Protein AF-A0A974P1D2-F1 (afdb_monomer)

Organism: NCBI:txid2803784

Secondary structure (DSSP, 8-state):
--HHHHHHHHHHHHHHHHHHHHHHHHHHHHHHHHTTSS-HHHHHHHHHHHHHHHHHHHHHHHHHHHHHHH----------------

Solvent-accessible surface area (backbone atoms only — not comparable to full-atom values): 4938 Å² total; per-residue (Å²): 126,67,70,68,57,57,57,51,52,48,56,42,52,50,31,47,52,50,25,54,52,30,44,54,49,27,56,51,39,48,54,34,30,76,72,68,77,37,56,69,72,57,35,52,53,32,44,52,49,23,52,50,30,49,50,49,32,52,52,44,52,48,58,53,51,56,45,66,74,64,53,74,72,90,70,77,80,79,76,83,89,79,87,82,82,135

Radius of gyration: 23.95 Å; Cα contacts (8 Å, |Δi|>4): 38; chains: 1; bounding box: 76×24×57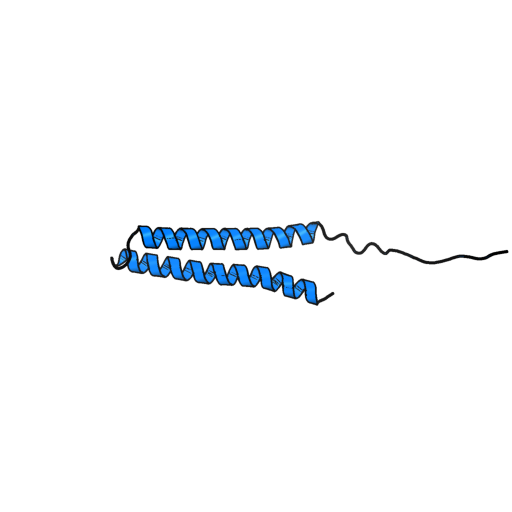 Å

pLDDT: mean 79.33, std 17.39, range [43.53, 96.56]

Foldseek 3Di:
DVVVVVVLVVQLVVLVVQLVVLVVVLVVLVVCVVVVNHDPVVSVVSVVSNVVSVVSNVVSVVVVVVCVVPPPDPDDPDDDDDDDDD

Structure (mmCIF, N/CA/C/O backbone):
data_AF-A0A974P1D2-F1
#
_entry.id   AF-A0A974P1D2-F1
#
loop_
_atom_site.group_PDB
_atom_site.id
_atom_site.type_symbol
_atom_site.label_atom_id
_atom_site.label_alt_id
_atom_site.label_comp_id
_atom_site.label_asym_id
_atom_site.label_entity_id
_atom_site.label_seq_id
_atom_site.pdbx_PDB_ins_code
_atom_site.Cartn_x
_atom_site.Cartn_y
_atom_site.Cartn_z
_atom_site.occupancy
_atom_site.B_iso_or_equiv
_atom_site.auth_seq_id
_atom_site.auth_comp_id
_atom_site.auth_asym_id
_atom_site.auth_atom_id
_atom_site.pdbx_PDB_model_num
ATOM 1 N N . MET A 1 1 ? 22.878 -15.490 -19.180 1.00 47.97 1 MET A N 1
ATOM 2 C CA . MET A 1 1 ? 22.151 -14.230 -18.889 1.00 47.97 1 MET A CA 1
ATOM 3 C C . MET A 1 1 ? 20.773 -14.468 -18.250 1.00 47.97 1 MET A C 1
ATOM 5 O O . MET A 1 1 ? 20.034 -13.509 -18.091 1.00 47.97 1 MET A O 1
ATOM 9 N N . GLU A 1 2 ? 20.443 -15.681 -17.793 1.00 47.47 2 GLU A N 1
ATOM 10 C CA . GLU A 1 2 ? 19.134 -15.978 -17.177 1.00 47.47 2 GLU A CA 1
ATOM 11 C C . GLU A 1 2 ? 18.914 -15.352 -15.790 1.00 47.47 2 GLU A C 1
ATOM 13 O O . GLU A 1 2 ? 17.801 -14.940 -15.489 1.00 47.47 2 GLU A O 1
ATOM 18 N N . LEU A 1 3 ? 19.962 -15.179 -14.973 1.00 53.59 3 LEU A N 1
ATOM 19 C CA . LEU A 1 3 ? 19.814 -14.711 -13.582 1.00 53.59 3 LEU A CA 1
ATOM 20 C C . LEU A 1 3 ? 19.146 -13.323 -13.459 1.00 53.59 3 LEU A C 1
ATOM 22 O O . LEU A 1 3 ? 18.330 -13.090 -12.574 1.00 53.59 3 LEU A O 1
ATOM 26 N N . LYS A 1 4 ? 19.448 -12.413 -14.395 1.00 52.50 4 LYS A N 1
ATOM 27 C CA . LYS A 1 4 ? 18.982 -11.014 -14.364 1.00 52.50 4 LYS A CA 1
ATOM 28 C C . LYS A 1 4 ? 17.499 -10.843 -14.692 1.00 52.50 4 LYS A C 1
ATOM 30 O O . LYS A 1 4 ? 16.928 -9.832 -14.291 1.00 52.50 4 LYS A O 1
ATOM 35 N N . ALA A 1 5 ? 16.903 -11.776 -15.436 1.00 54.75 5 ALA A N 1
ATOM 36 C CA . ALA A 1 5 ? 15.479 -11.738 -15.761 1.00 54.75 5 ALA A CA 1
ATOM 37 C C . ALA A 1 5 ? 14.651 -12.206 -14.555 1.00 54.75 5 ALA A C 1
ATOM 39 O O . ALA A 1 5 ? 13.728 -11.514 -14.135 1.00 54.75 5 ALA A O 1
ATOM 40 N N . THR A 1 6 ? 15.068 -13.302 -13.917 1.00 58.25 6 THR A N 1
ATOM 41 C CA . THR A 1 6 ? 14.389 -13.868 -12.744 1.00 58.25 6 THR A CA 1
ATOM 42 C C . THR A 1 6 ? 14.443 -12.936 -11.527 1.00 58.25 6 THR A C 1
ATOM 44 O O . THR A 1 6 ? 13.442 -12.767 -10.836 1.00 58.25 6 THR A O 1
ATOM 47 N N . GLU A 1 7 ? 15.576 -12.267 -11.281 1.00 58.09 7 GLU A N 1
ATOM 48 C CA . GLU A 1 7 ? 15.694 -11.259 -10.210 1.00 58.09 7 GLU A CA 1
ATOM 49 C C . GLU A 1 7 ? 14.832 -10.008 -10.466 1.00 58.09 7 GLU A C 1
ATOM 51 O O . GLU A 1 7 ? 14.389 -9.346 -9.525 1.00 58.09 7 GLU A O 1
ATOM 56 N N . GLN A 1 8 ? 14.578 -9.666 -11.734 1.00 56.25 8 GLN A N 1
ATOM 57 C CA . GLN A 1 8 ? 13.743 -8.517 -12.102 1.00 56.25 8 GLN A CA 1
ATOM 58 C C . GLN A 1 8 ? 12.256 -8.807 -11.933 1.00 56.25 8 GLN A C 1
ATOM 60 O O . GLN A 1 8 ? 11.546 -7.972 -11.367 1.00 56.25 8 GLN A O 1
ATOM 65 N N . ASP A 1 9 ? 11.812 -9.997 -12.336 1.00 64.88 9 ASP A N 1
ATOM 66 C CA . ASP A 1 9 ? 10.470 -10.487 -12.023 1.00 64.88 9 ASP A CA 1
ATOM 67 C C . ASP A 1 9 ? 10.249 -10.570 -10.509 1.00 64.88 9 ASP A C 1
ATOM 69 O O . ASP A 1 9 ? 9.192 -10.179 -10.018 1.00 64.88 9 ASP A O 1
ATOM 73 N N . ALA A 1 10 ? 11.270 -10.969 -9.742 1.00 75.44 10 ALA A N 1
ATOM 74 C CA . ALA A 1 10 ? 11.175 -11.051 -8.287 1.00 75.44 10 ALA A CA 1
ATOM 75 C C . ALA A 1 10 ? 10.879 -9.691 -7.627 1.00 75.44 10 ALA A C 1
ATOM 77 O O . ALA A 1 10 ? 10.050 -9.624 -6.720 1.00 75.44 10 ALA A O 1
ATOM 78 N N . GLY A 1 11 ? 11.490 -8.594 -8.093 1.00 82.25 11 GLY A N 1
ATOM 79 C CA . GLY A 1 11 ? 11.244 -7.255 -7.538 1.00 82.25 11 GLY A CA 1
ATOM 80 C C . GLY A 1 11 ? 9.830 -6.730 -7.816 1.00 82.25 11 GLY A C 1
ATOM 81 O O . GLY A 1 11 ? 9.190 -6.146 -6.938 1.00 82.25 11 GLY A O 1
ATOM 82 N N . LEU A 1 12 ? 9.318 -6.974 -9.025 1.00 86.31 12 LEU A N 1
ATOM 83 C CA . LEU A 1 12 ? 7.948 -6.637 -9.409 1.00 86.31 12 LEU A CA 1
ATOM 84 C C . LEU A 1 12 ? 6.930 -7.507 -8.656 1.00 86.31 12 LEU A C 1
ATOM 86 O O . LEU A 1 12 ? 5.970 -6.983 -8.090 1.00 86.31 12 LEU A O 1
ATOM 90 N N . ALA A 1 13 ? 7.156 -8.820 -8.617 1.00 87.38 13 ALA A N 1
ATOM 91 C CA . ALA A 1 13 ? 6.306 -9.780 -7.922 1.00 87.38 13 ALA A CA 1
ATOM 92 C C . ALA A 1 13 ? 6.255 -9.498 -6.414 1.00 87.38 13 ALA A C 1
ATOM 94 O O . ALA A 1 13 ? 5.179 -9.530 -5.820 1.00 87.38 13 ALA A O 1
ATOM 95 N N . GLN A 1 14 ? 7.385 -9.136 -5.800 1.00 88.38 14 GLN A N 1
ATOM 96 C CA . GLN A 1 14 ? 7.438 -8.719 -4.400 1.00 88.38 14 GLN A CA 1
ATOM 97 C C . GLN A 1 14 ? 6.609 -7.450 -4.160 1.00 88.38 14 GLN A C 1
ATOM 99 O O . GLN A 1 14 ? 5.820 -7.404 -3.217 1.00 88.38 14 GLN A O 1
ATOM 104 N N . ALA A 1 15 ? 6.740 -6.430 -5.016 1.00 91.75 15 ALA A N 1
ATOM 105 C CA . ALA A 1 15 ? 5.942 -5.210 -4.895 1.00 91.75 15 ALA A CA 1
ATOM 106 C C . ALA A 1 15 ? 4.436 -5.494 -5.051 1.00 91.75 15 ALA A C 1
ATOM 108 O O . ALA A 1 15 ? 3.624 -4.960 -4.292 1.00 91.75 15 ALA A O 1
ATOM 109 N N . GLN A 1 16 ? 4.056 -6.365 -5.992 1.00 91.88 16 GLN A N 1
ATOM 110 C CA . GLN A 1 16 ? 2.667 -6.792 -6.185 1.00 91.88 16 GLN A CA 1
ATOM 111 C C . GLN A 1 16 ? 2.134 -7.583 -4.986 1.00 91.88 16 GLN A C 1
ATOM 113 O O . GLN A 1 16 ? 1.004 -7.354 -4.556 1.00 91.88 16 GLN A O 1
ATOM 118 N N . ALA A 1 17 ? 2.935 -8.472 -4.399 1.00 94.62 17 ALA A N 1
ATOM 119 C CA . ALA A 1 17 ? 2.551 -9.196 -3.191 1.00 94.62 17 ALA A CA 1
ATOM 120 C C . ALA A 1 17 ? 2.286 -8.228 -2.025 1.00 94.62 17 ALA A C 1
ATOM 122 O O . ALA A 1 17 ? 1.253 -8.335 -1.359 1.00 94.62 17 ALA A O 1
ATOM 123 N N . SER A 1 18 ? 3.160 -7.232 -1.834 1.00 93.44 18 SER A N 1
ATOM 124 C CA . SER A 1 18 ? 2.969 -6.178 -0.831 1.00 93.44 18 SER A CA 1
ATOM 125 C C . SER A 1 18 ? 1.706 -5.349 -1.080 1.00 93.44 18 SER A C 1
ATOM 127 O O . SER A 1 18 ? 0.985 -5.042 -0.131 1.00 93.44 18 SER A O 1
ATOM 129 N N . LEU A 1 19 ? 1.386 -5.026 -2.341 1.00 95.75 19 LEU A N 1
ATOM 130 C CA . LEU A 1 19 ? 0.131 -4.358 -2.706 1.00 95.75 19 LEU A CA 1
ATOM 131 C C . LEU A 1 19 ? -1.085 -5.177 -2.273 1.00 95.75 19 LEU A C 1
ATOM 133 O O . LEU A 1 19 ? -1.981 -4.642 -1.626 1.00 95.75 19 LEU A O 1
ATOM 137 N N . VAL A 1 20 ? -1.118 -6.466 -2.619 1.00 95.56 20 VAL A N 1
ATOM 138 C CA . VAL A 1 20 ? -2.247 -7.348 -2.296 1.00 95.56 20 VAL A CA 1
ATOM 139 C C . VAL A 1 20 ? -2.417 -7.476 -0.783 1.00 95.56 20 VAL A C 1
ATOM 141 O O . VAL A 1 20 ? -3.544 -7.459 -0.285 1.00 95.56 20 VAL A O 1
ATOM 144 N N . GLN A 1 21 ? -1.317 -7.571 -0.033 1.00 94.94 21 GLN A N 1
ATOM 145 C CA . GLN A 1 21 ? -1.369 -7.579 1.429 1.00 94.94 21 GLN A CA 1
ATOM 146 C C . GLN A 1 21 ? -1.934 -6.268 1.990 1.00 94.94 21 GLN A C 1
ATOM 148 O O . GLN A 1 21 ? -2.849 -6.312 2.816 1.00 94.94 21 GLN A O 1
ATOM 153 N N . ALA A 1 22 ? -1.449 -5.118 1.515 1.00 95.75 22 ALA A N 1
ATOM 154 C CA . ALA A 1 22 ? -1.919 -3.806 1.957 1.00 95.75 22 ALA A CA 1
ATOM 155 C C . ALA A 1 22 ? -3.395 -3.565 1.599 1.00 95.75 22 ALA A C 1
ATOM 157 O O . ALA A 1 22 ? -4.157 -3.072 2.428 1.00 95.75 22 ALA A O 1
ATOM 158 N N . GLN A 1 23 ? -3.825 -3.985 0.407 1.00 95.25 23 GLN A N 1
ATOM 159 C CA . GLN A 1 23 ? -5.219 -3.899 -0.025 1.00 95.25 23 GLN A CA 1
ATOM 160 C C . GLN A 1 23 ? -6.136 -4.726 0.881 1.00 95.25 23 GLN A C 1
ATOM 162 O O . GLN A 1 23 ? -7.129 -4.215 1.389 1.00 95.25 23 GLN A O 1
ATOM 167 N N . ARG A 1 24 ? -5.771 -5.983 1.165 1.00 96.31 24 ARG A N 1
ATOM 168 C CA . ARG A 1 24 ? -6.544 -6.841 2.078 1.00 96.31 24 ARG A CA 1
ATOM 169 C C . ARG A 1 24 ? -6.605 -6.280 3.496 1.00 96.31 24 ARG A C 1
ATOM 171 O O . ARG A 1 24 ? -7.608 -6.477 4.180 1.00 96.31 24 ARG A O 1
ATOM 178 N N . ALA A 1 25 ? -5.537 -5.630 3.958 1.00 94.31 25 ALA A N 1
ATOM 179 C CA . ALA A 1 25 ? -5.540 -4.947 5.244 1.00 94.31 25 ALA A CA 1
ATOM 180 C C . ALA A 1 25 ? -6.539 -3.781 5.223 1.00 94.31 25 ALA A C 1
ATOM 182 O O . ALA A 1 25 ? -7.439 -3.751 6.059 1.00 94.31 25 ALA A O 1
ATOM 183 N N . TYR A 1 26 ? -6.453 -2.894 4.229 1.00 94.94 26 TYR A N 1
ATOM 184 C CA . TYR A 1 26 ? -7.387 -1.782 4.063 1.00 94.94 26 TYR A CA 1
ATOM 185 C C . TYR A 1 26 ? -8.849 -2.243 3.989 1.00 94.94 26 TYR A C 1
ATOM 187 O O . TYR A 1 26 ? -9.673 -1.759 4.761 1.00 94.94 26 TYR A O 1
ATOM 195 N N . ASP A 1 27 ? -9.170 -3.237 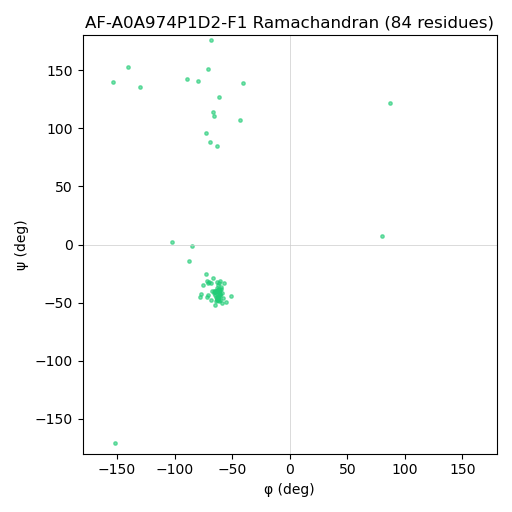3.157 1.00 95.00 27 ASP A N 1
ATOM 196 C CA . ASP A 1 27 ? -10.536 -3.762 3.019 1.00 95.00 27 ASP A CA 1
ATOM 197 C C . ASP A 1 27 ? -11.074 -4.332 4.342 1.00 95.00 27 ASP A C 1
ATOM 199 O O . ASP A 1 27 ? -12.238 -4.123 4.708 1.00 95.00 27 ASP A O 1
ATOM 203 N N . ARG A 1 28 ? -10.213 -5.012 5.110 1.00 95.19 28 ARG A N 1
ATOM 204 C CA . ARG A 1 28 ? -10.560 -5.526 6.439 1.00 95.19 28 ARG A CA 1
ATOM 205 C C . ARG A 1 28 ? -10.861 -4.385 7.406 1.00 95.19 28 ARG A C 1
ATOM 207 O O . ARG A 1 28 ? -11.891 -4.425 8.071 1.00 95.19 28 ARG A O 1
ATOM 214 N N . TYR A 1 29 ? -10.002 -3.370 7.474 1.00 92.69 29 TYR A N 1
ATOM 215 C CA . TYR A 1 29 ? -10.201 -2.227 8.369 1.00 92.69 29 TYR A CA 1
ATOM 216 C C . TYR A 1 29 ? -11.387 -1.357 7.960 1.00 92.69 29 TYR A C 1
ATOM 218 O O . TYR A 1 29 ? -12.103 -0.870 8.828 1.00 92.69 29 TYR A O 1
ATOM 226 N N . LYS A 1 30 ? -11.670 -1.242 6.663 1.00 92.50 30 LYS A N 1
ATOM 227 C CA . LYS A 1 30 ? -12.879 -0.599 6.149 1.00 92.50 30 LYS A CA 1
ATOM 228 C C . LYS A 1 30 ? -14.140 -1.333 6.605 1.00 92.50 30 LYS A C 1
ATOM 230 O O . LYS A 1 30 ? -15.075 -0.698 7.086 1.00 92.50 30 LYS A O 1
ATOM 235 N N . THR A 1 31 ? -14.142 -2.664 6.521 1.00 94.06 31 THR A N 1
ATOM 236 C CA . THR A 1 31 ? -15.253 -3.501 7.007 1.00 94.06 31 THR A CA 1
ATOM 237 C C . THR A 1 31 ? -15.421 -3.377 8.525 1.00 94.06 31 THR A C 1
ATOM 239 O O . THR A 1 31 ? -16.530 -3.176 9.011 1.00 94.06 31 THR A O 1
ATOM 242 N N . LEU A 1 32 ? -14.319 -3.423 9.282 1.00 93.00 32 LEU A N 1
ATOM 243 C CA . LEU A 1 32 ? -14.330 -3.229 10.737 1.00 93.00 32 LEU A CA 1
ATOM 244 C C . LEU A 1 32 ? -14.814 -1.826 11.125 1.00 93.00 32 LEU A C 1
ATOM 246 O O . LEU A 1 32 ? -15.545 -1.679 12.099 1.00 93.00 32 LEU A O 1
ATOM 250 N N . GLY A 1 33 ? -14.454 -0.802 10.353 1.00 92.12 33 GLY A N 1
ATOM 251 C CA . GLY A 1 33 ? -14.899 0.573 10.556 1.00 92.12 33 GLY A CA 1
ATOM 252 C C . GLY A 1 33 ? -16.395 0.758 10.334 1.00 92.12 33 GLY A C 1
ATOM 253 O O . GLY A 1 33 ? -17.058 1.399 11.143 1.00 92.12 33 GLY A O 1
ATOM 254 N N . GLN A 1 34 ? -16.952 0.127 9.296 1.00 89.69 34 GLN A N 1
ATOM 255 C CA . GLN A 1 34 ? -18.403 0.097 9.065 1.00 89.69 34 GLN A CA 1
ATOM 256 C C . GLN A 1 34 ? -19.166 -0.570 10.216 1.00 89.69 34 GLN A C 1
ATOM 258 O O . GLN A 1 34 ? -20.295 -0.193 10.510 1.00 89.69 34 GLN A O 1
ATOM 263 N N . GLN A 1 35 ? -18.541 -1.540 10.881 1.00 92.25 35 GLN A N 1
ATOM 264 C CA . GLN A 1 35 ? -19.085 -2.217 12.057 1.00 92.25 35 GLN A CA 1
ATOM 265 C C . GLN A 1 35 ? -18.814 -1.461 13.375 1.00 92.25 35 GLN A C 1
ATOM 267 O O . GLN A 1 35 ? -19.239 -1.915 14.432 1.00 92.25 35 GLN A O 1
ATOM 272 N N . GLY A 1 36 ? -18.112 -0.322 13.331 1.00 89.75 36 GLY A N 1
ATOM 273 C CA . GLY A 1 36 ? -17.767 0.486 14.506 1.00 89.75 36 GLY A CA 1
ATOM 274 C C . GLY A 1 36 ? -16.561 -0.016 15.313 1.00 89.75 36 GLY A C 1
ATOM 275 O O . GLY A 1 36 ? -16.270 0.535 16.370 1.00 89.75 36 GLY A O 1
ATOM 276 N N . PHE A 1 37 ? -15.839 -1.032 14.830 1.00 88.44 37 PHE A N 1
ATOM 277 C CA . PHE A 1 37 ? -14.667 -1.611 15.503 1.00 88.44 37 PHE A CA 1
ATOM 278 C C . PHE A 1 37 ? -13.340 -0.912 15.169 1.00 88.44 37 PHE A C 1
ATOM 280 O O . PHE A 1 37 ? -12.344 -1.152 15.848 1.00 88.44 37 PHE A O 1
ATOM 287 N N . ALA A 1 38 ? -13.296 -0.071 14.131 1.00 88.75 38 ALA A N 1
ATOM 288 C CA . ALA A 1 38 ? -12.102 0.683 13.747 1.00 88.75 38 ALA A CA 1
ATOM 289 C C . ALA A 1 38 ? -12.413 2.174 13.556 1.00 88.75 38 ALA A C 1
ATOM 291 O O . ALA A 1 38 ? -13.391 2.538 12.906 1.00 88.75 38 ALA A O 1
ATOM 292 N N . SER A 1 39 ? -11.554 3.041 14.095 1.00 92.94 39 SER A N 1
ATOM 293 C CA . SER A 1 39 ? -11.659 4.495 13.925 1.00 92.94 39 SER A CA 1
ATOM 294 C C . SER A 1 39 ? -11.308 4.919 12.496 1.00 92.94 39 SER A C 1
ATOM 296 O O . SER A 1 39 ? -10.439 4.306 11.875 1.00 92.94 39 SER A O 1
ATOM 298 N N . GLN A 1 40 ? -11.889 6.024 12.008 1.00 89.56 40 GLN A N 1
ATOM 299 C CA . GLN A 1 40 ? -11.545 6.599 10.694 1.00 89.56 40 GLN A CA 1
ATOM 300 C C . GLN A 1 40 ? -10.034 6.793 10.518 1.00 89.56 40 GLN A C 1
ATOM 302 O O . GLN A 1 40 ? -9.478 6.337 9.529 1.00 89.56 40 GLN A O 1
ATOM 307 N N . ALA A 1 41 ? -9.345 7.313 11.539 1.00 93.25 41 ALA A N 1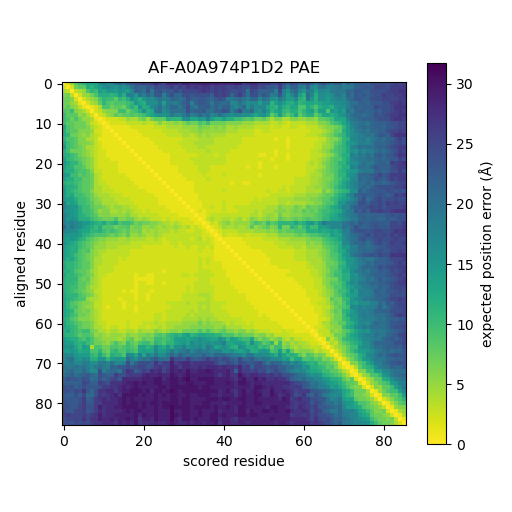
ATOM 308 C CA . ALA A 1 41 ? -7.893 7.485 11.502 1.00 93.25 41 ALA A CA 1
ATOM 309 C C . ALA A 1 41 ? -7.114 6.178 11.240 1.00 93.25 41 ALA A C 1
ATOM 311 O O . ALA A 1 41 ? -6.068 6.210 10.599 1.00 93.25 41 ALA A O 1
ATOM 312 N N . MET A 1 42 ? -7.605 5.022 11.711 1.00 91.75 42 MET A N 1
ATOM 313 C CA . MET A 1 42 ? -6.974 3.734 11.394 1.00 91.75 42 MET A CA 1
ATOM 314 C C . MET A 1 42 ? -7.209 3.363 9.931 1.00 91.75 42 MET A C 1
ATOM 316 O O . MET A 1 42 ? -6.279 2.936 9.257 1.00 91.75 42 MET A O 1
ATOM 320 N N . ILE A 1 43 ? -8.432 3.544 9.428 1.00 93.62 43 ILE A N 1
ATOM 321 C CA . ILE A 1 43 ? -8.771 3.278 8.023 1.00 93.62 43 ILE A CA 1
ATOM 322 C C . ILE A 1 43 ? -7.887 4.128 7.106 1.00 93.62 43 ILE A C 1
ATOM 324 O O . ILE A 1 43 ? -7.275 3.578 6.193 1.00 93.62 43 ILE A O 1
ATOM 328 N N . ASP A 1 44 ? -7.734 5.416 7.417 1.00 94.56 44 ASP A N 1
ATOM 329 C CA . ASP A 1 44 ? -6.901 6.356 6.662 1.00 94.56 44 ASP A CA 1
ATOM 330 C C . ASP A 1 44 ? -5.419 5.944 6.665 1.00 94.56 44 ASP A C 1
ATOM 332 O O . ASP A 1 44 ? -4.742 6.022 5.640 1.00 94.56 44 ASP A O 1
ATOM 336 N N . GLN A 1 45 ? -4.902 5.440 7.794 1.00 94.81 45 GLN A N 1
ATOM 337 C CA . GLN A 1 45 ? -3.534 4.910 7.873 1.00 94.81 45 GLN A CA 1
ATOM 338 C C . GLN A 1 45 ? -3.329 3.700 6.951 1.00 94.81 45 GLN A C 1
ATOM 340 O O . GLN A 1 45 ? -2.321 3.624 6.241 1.00 94.81 45 GLN A O 1
ATOM 345 N N . TYR A 1 46 ? -4.279 2.761 6.930 1.00 94.50 46 TYR A N 1
ATOM 346 C CA . TYR A 1 46 ? -4.211 1.603 6.034 1.00 94.50 46 TYR A CA 1
ATOM 347 C C . TYR A 1 46 ? -4.434 1.986 4.568 1.00 94.50 46 TYR A C 1
ATOM 349 O O . TYR A 1 46 ? -3.802 1.400 3.688 1.00 94.50 46 TYR A O 1
ATOM 357 N N . GLU A 1 47 ? -5.268 2.990 4.298 1.00 95.06 47 GLU A N 1
ATOM 358 C CA . GLU A 1 47 ? -5.462 3.546 2.959 1.00 95.06 47 GLU A CA 1
ATOM 359 C C . GLU A 1 47 ? -4.170 4.160 2.424 1.00 95.06 47 GLU A C 1
ATOM 361 O O . GLU A 1 47 ? -3.737 3.837 1.317 1.00 95.06 47 GLU A O 1
ATOM 366 N N . ALA A 1 48 ? -3.497 4.977 3.237 1.00 96.56 48 ALA A N 1
ATOM 367 C CA . ALA A 1 48 ? -2.205 5.555 2.893 1.00 96.56 48 ALA A CA 1
ATOM 368 C C . ALA A 1 48 ? -1.152 4.466 2.616 1.00 96.56 48 ALA A C 1
ATOM 370 O O . ALA A 1 48 ? -0.405 4.557 1.637 1.00 96.56 48 ALA A O 1
ATOM 371 N N . GLY A 1 49 ? -1.126 3.401 3.426 1.00 95.44 49 GLY A N 1
ATOM 372 C CA . GLY A 1 49 ? -0.257 2.241 3.205 1.00 95.44 49 GLY A CA 1
ATOM 373 C C . GLY A 1 49 ? -0.538 1.525 1.878 1.00 95.44 49 GLY A C 1
ATOM 374 O O . GLY A 1 49 ? 0.391 1.217 1.128 1.00 95.44 49 GLY A O 1
ATOM 375 N N . TYR A 1 50 ? -1.814 1.319 1.542 1.00 96.44 50 TYR A N 1
ATOM 376 C CA . TYR A 1 50 ? -2.231 0.751 0.258 1.00 96.44 50 TYR A CA 1
ATOM 377 C C . TYR A 1 50 ? -1.826 1.637 -0.929 1.00 96.44 50 TYR A C 1
ATOM 379 O O . TYR A 1 50 ? -1.244 1.141 -1.897 1.00 96.44 50 TYR A O 1
ATOM 387 N N . LEU A 1 51 ? -2.067 2.947 -0.847 1.00 96.00 51 LEU A N 1
ATOM 388 C CA . LEU A 1 51 ? -1.688 3.901 -1.892 1.00 96.00 51 LEU A CA 1
ATOM 389 C C . LEU A 1 51 ? -0.168 3.946 -2.096 1.00 96.00 51 LEU A C 1
ATOM 391 O O . LEU A 1 51 ? 0.300 3.973 -3.235 1.00 96.00 51 LEU A O 1
ATOM 395 N N . SER A 1 52 ? 0.607 3.878 -1.011 1.00 95.56 52 SER A N 1
ATOM 396 C CA . SER A 1 52 ? 2.068 3.788 -1.074 1.00 95.56 52 SER A CA 1
ATOM 397 C C . SER A 1 52 ? 2.529 2.501 -1.769 1.00 95.56 52 SER A C 1
ATOM 399 O O . SER A 1 52 ? 3.346 2.548 -2.690 1.00 95.56 52 SER A O 1
ATOM 401 N N . ALA A 1 53 ? 1.950 1.348 -1.415 1.00 94.62 53 ALA A N 1
ATOM 402 C CA . ALA A 1 53 ? 2.250 0.081 -2.082 1.00 94.62 53 ALA A CA 1
ATOM 403 C C . ALA A 1 53 ? 1.884 0.113 -3.579 1.00 94.62 53 ALA A C 1
ATOM 405 O O . ALA A 1 53 ? 2.644 -0.381 -4.415 1.00 94.62 53 ALA A O 1
ATOM 406 N N . LYS A 1 54 ? 0.771 0.764 -3.939 1.00 94.69 54 LYS A N 1
ATOM 407 C CA . LYS A 1 54 ? 0.350 0.983 -5.332 1.00 94.69 54 LYS A CA 1
ATOM 408 C C . LYS A 1 54 ? 1.346 1.824 -6.117 1.00 94.69 54 LYS A C 1
ATOM 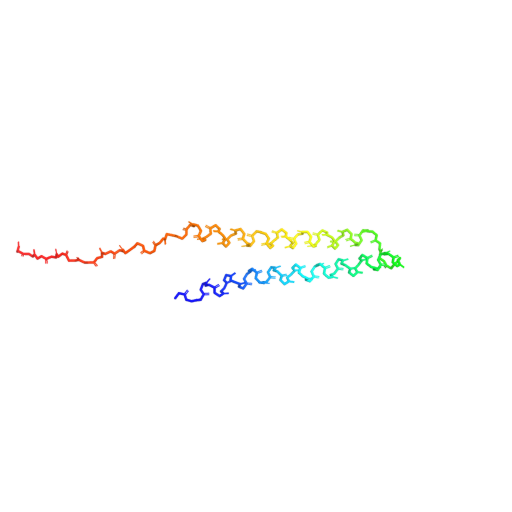410 O O . LYS A 1 54 ? 1.701 1.453 -7.236 1.00 94.69 54 LYS A O 1
ATOM 415 N N . ALA A 1 55 ? 1.842 2.905 -5.522 1.00 95.62 55 ALA A N 1
ATOM 416 C CA . ALA A 1 55 ? 2.890 3.719 -6.127 1.00 95.62 55 ALA A CA 1
ATOM 417 C C 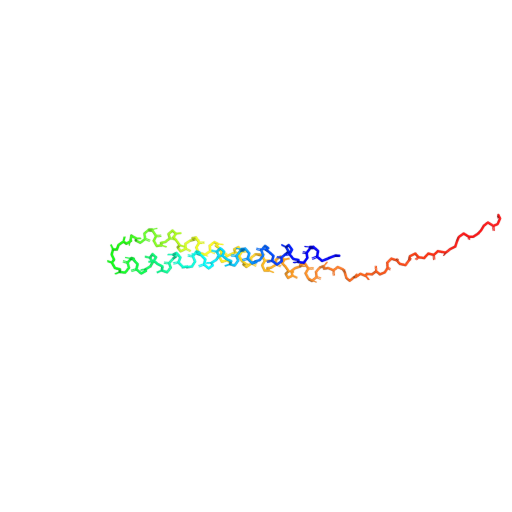. ALA A 1 55 ? 4.188 2.918 -6.328 1.00 95.62 55 ALA A C 1
ATOM 419 O O . ALA A 1 55 ? 4.820 3.022 -7.379 1.00 95.62 55 ALA A O 1
ATOM 420 N N . ASN A 1 56 ? 4.552 2.060 -5.370 1.00 91.25 56 ASN A N 1
ATOM 421 C CA . ASN A 1 56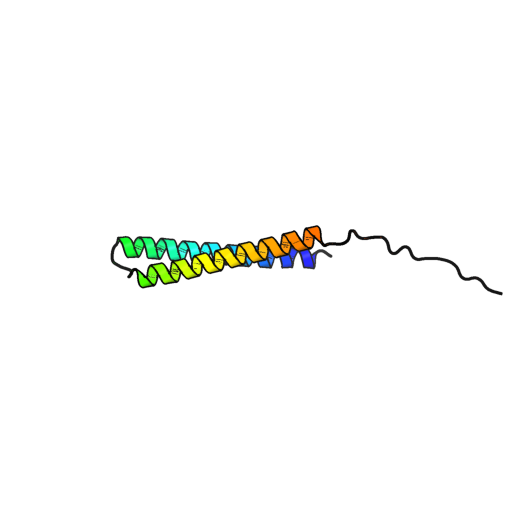 ? 5.744 1.216 -5.472 1.00 91.25 56 ASN A CA 1
ATOM 422 C C . ASN A 1 56 ? 5.649 0.194 -6.615 1.00 91.25 56 ASN A C 1
ATOM 424 O O . ASN A 1 56 ? 6.625 0.012 -7.344 1.00 91.25 56 ASN A O 1
ATOM 428 N N . VAL A 1 57 ? 4.481 -0.430 -6.822 1.00 93.12 57 VAL A N 1
ATOM 429 C CA . VAL A 1 57 ? 4.246 -1.318 -7.976 1.00 93.12 57 VAL A CA 1
ATOM 430 C C . VAL A 1 57 ? 4.374 -0.552 -9.289 1.00 93.12 57 VAL A C 1
ATOM 432 O O . VAL A 1 57 ? 5.084 -1.005 -10.184 1.00 93.12 57 VAL A O 1
ATOM 435 N N . ALA A 1 58 ? 3.751 0.625 -9.394 1.00 91.31 58 ALA A N 1
ATOM 436 C CA . ALA A 1 58 ? 3.833 1.452 -10.596 1.00 91.31 58 ALA A CA 1
ATOM 437 C C . ALA A 1 58 ? 5.283 1.878 -10.900 1.00 91.31 58 ALA A C 1
ATOM 439 O O . ALA A 1 58 ? 5.730 1.814 -12.045 1.00 91.31 58 ALA A O 1
ATOM 440 N N . ALA A 1 59 ? 6.056 2.239 -9.872 1.00 89.69 59 ALA A N 1
ATOM 441 C CA . ALA A 1 59 ? 7.471 2.564 -10.017 1.00 89.69 59 ALA A CA 1
ATOM 442 C C . ALA A 1 59 ? 8.312 1.347 -10.447 1.00 89.69 59 ALA A C 1
ATOM 444 O O . ALA A 1 59 ? 9.211 1.484 -11.278 1.00 89.69 59 ALA A O 1
ATOM 445 N N . ALA A 1 60 ? 8.030 0.155 -9.909 1.00 88.00 60 ALA A N 1
ATOM 446 C CA . ALA A 1 60 ? 8.694 -1.084 -10.316 1.00 88.00 60 ALA A CA 1
ATOM 447 C C . ALA A 1 60 ? 8.381 -1.444 -11.781 1.00 88.00 60 ALA A C 1
ATOM 449 O O . ALA A 1 60 ? 9.301 -1.754 -12.539 1.00 88.00 60 ALA A O 1
ATOM 450 N N . GLN A 1 61 ? 7.118 -1.307 -12.198 1.00 86.56 61 GLN A N 1
ATOM 451 C CA . GLN A 1 61 ? 6.674 -1.497 -13.585 1.00 86.56 61 GLN A CA 1
ATOM 452 C C . GLN A 1 61 ? 7.371 -0.526 -14.546 1.00 86.56 61 GLN A C 1
ATOM 454 O O . GLN A 1 61 ? 7.918 -0.951 -15.564 1.00 86.56 61 GLN A O 1
ATOM 459 N N . ALA A 1 62 ? 7.420 0.765 -14.201 1.00 86.06 62 ALA A N 1
ATOM 460 C CA . ALA A 1 62 ? 8.077 1.783 -15.019 1.00 86.06 62 ALA A CA 1
ATOM 461 C C . ALA A 1 62 ? 9.575 1.491 -15.207 1.00 86.06 62 ALA A C 1
ATOM 463 O O . ALA A 1 62 ? 10.089 1.559 -16.318 1.00 86.06 62 ALA A O 1
ATOM 464 N N . ARG A 1 63 ? 10.279 1.075 -14.143 1.00 81.12 63 ARG A N 1
ATOM 465 C CA . ARG A 1 63 ? 11.706 0.706 -14.219 1.00 81.12 63 ARG A CA 1
ATOM 466 C C . ARG A 1 63 ? 11.965 -0.506 -15.117 1.00 81.12 63 ARG A C 1
ATOM 468 O O . ARG A 1 63 ? 13.036 -0.580 -15.719 1.00 81.12 63 ARG A O 1
ATOM 475 N N . GLN A 1 64 ? 11.029 -1.452 -15.192 1.00 76.12 64 GLN A N 1
ATOM 476 C CA . GLN A 1 64 ? 11.120 -2.597 -16.099 1.00 76.12 64 GLN A CA 1
ATOM 477 C C . GLN A 1 64 ? 10.900 -2.161 -17.558 1.00 76.12 64 GLN A C 1
ATOM 479 O O . GLN A 1 64 ? 11.697 -2.522 -18.425 1.00 76.12 64 GLN A O 1
ATOM 484 N N . GLY A 1 65 ? 9.889 -1.321 -17.817 1.00 70.31 65 GLY A N 1
ATOM 485 C CA . GLY A 1 65 ? 9.597 -0.766 -19.146 1.00 70.31 65 GLY A CA 1
ATOM 486 C C . GLY A 1 65 ? 10.721 0.118 -19.701 1.00 70.31 65 GLY A C 1
ATOM 487 O O . GLY A 1 65 ? 11.176 -0.090 -20.825 1.00 70.31 65 GLY A O 1
ATOM 488 N N . ASP A 1 66 ? 11.251 1.036 -18.890 1.00 66.50 66 ASP A N 1
ATOM 489 C CA . ASP A 1 66 ? 12.360 1.920 -19.271 1.00 66.50 66 ASP A CA 1
ATOM 490 C C . ASP A 1 66 ? 13.641 1.151 -19.620 1.00 66.50 66 ASP A C 1
ATOM 492 O O . ASP A 1 66 ? 14.408 1.581 -20.482 1.00 66.50 66 ASP A O 1
ATOM 496 N N . ARG A 1 67 ? 13.899 0.010 -18.967 1.00 60.09 67 ARG A N 1
ATOM 497 C CA . ARG A 1 67 ? 15.045 -0.852 -19.305 1.00 60.09 67 ARG A CA 1
ATOM 498 C C . ARG A 1 67 ? 14.821 -1.651 -20.578 1.00 60.09 67 ARG A C 1
ATOM 500 O O . ARG A 1 67 ? 15.784 -1.845 -21.307 1.00 60.09 67 ARG A O 1
ATOM 507 N N . LEU A 1 68 ? 13.590 -2.083 -20.851 1.00 59.81 68 LEU A N 1
ATOM 508 C CA . LEU A 1 68 ? 13.221 -2.721 -22.118 1.00 59.81 68 LEU A CA 1
ATOM 509 C C . LEU A 1 68 ? 13.455 -1.773 -23.302 1.00 59.81 68 LEU A C 1
ATOM 511 O O . LEU A 1 68 ? 14.022 -2.186 -24.306 1.00 59.81 68 LEU A O 1
ATOM 515 N N . ILE A 1 69 ? 13.093 -0.495 -23.154 1.00 59.34 69 ILE A N 1
ATOM 516 C CA . ILE A 1 69 ? 13.288 0.531 -24.193 1.00 59.34 69 ILE A CA 1
ATOM 517 C C . ILE A 1 69 ? 14.771 0.913 -24.346 1.00 59.34 69 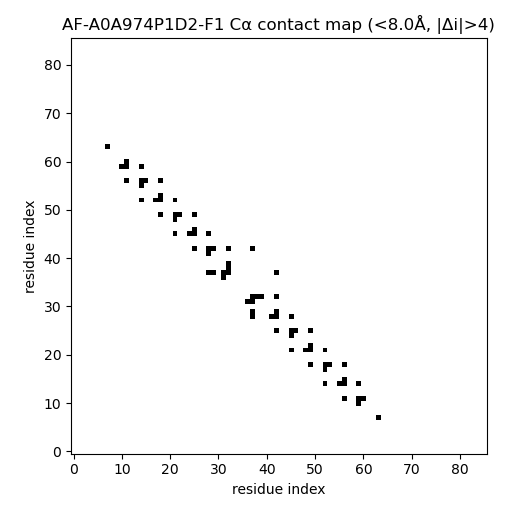ILE A C 1
ATOM 519 O O . ILE A 1 69 ? 15.218 1.263 -25.435 1.00 59.34 69 ILE A O 1
ATOM 523 N N . ARG A 1 70 ? 15.549 0.852 -23.258 1.00 55.84 70 ARG A N 1
ATOM 524 C CA . ARG A 1 70 ? 16.946 1.317 -23.218 1.00 55.84 70 ARG A CA 1
ATOM 525 C C . ARG A 1 70 ? 17.987 0.200 -23.291 1.00 55.84 70 ARG A C 1
ATOM 527 O O . ARG A 1 70 ? 19.177 0.492 -23.201 1.00 55.84 70 ARG A O 1
ATOM 534 N N . ALA A 1 71 ? 17.585 -1.062 -23.428 1.00 43.53 71 ALA A N 1
ATOM 535 C CA . ALA A 1 71 ? 18.526 -2.131 -23.723 1.00 43.53 71 ALA A CA 1
ATOM 536 C C . ALA A 1 71 ? 19.077 -1.887 -25.138 1.00 43.53 71 ALA A C 1
ATOM 538 O O . ALA A 1 71 ? 18.306 -1.959 -26.096 1.00 43.53 71 ALA A O 1
ATOM 539 N N . PRO A 1 72 ? 20.379 -1.583 -25.315 1.00 55.69 72 PRO A N 1
ATOM 540 C CA . PRO A 1 72 ? 20.946 -1.618 -26.648 1.00 55.69 72 PRO A CA 1
ATOM 541 C C . PRO A 1 72 ? 20.798 -3.062 -27.129 1.00 55.69 72 PRO A C 1
ATOM 543 O O . PRO A 1 72 ? 21.203 -3.999 -26.436 1.00 55.69 72 PRO A O 1
ATOM 546 N N . SER A 1 73 ? 20.193 -3.251 -28.303 1.00 50.41 73 SER A N 1
ATOM 547 C CA . SER A 1 73 ? 20.335 -4.494 -29.063 1.00 50.41 73 SER A CA 1
ATOM 548 C C . SER A 1 73 ? 21.795 -4.955 -28.975 1.00 50.41 73 SER A C 1
ATOM 550 O O . SER A 1 73 ? 22.664 -4.079 -29.061 1.00 50.41 73 SER A O 1
ATOM 552 N N . PRO A 1 74 ? 22.105 -6.255 -28.807 1.00 51.53 74 PRO A N 1
ATOM 553 C CA . PRO A 1 74 ? 23.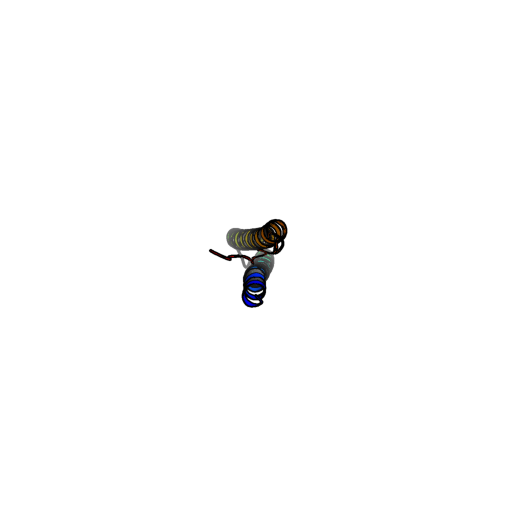481 -6.737 -28.836 1.00 51.53 74 PRO A CA 1
ATOM 554 C C . PRO A 1 74 ? 24.070 -6.469 -30.227 1.00 51.53 74 PRO A C 1
ATOM 556 O O . PRO A 1 74 ? 24.021 -7.303 -31.125 1.00 51.53 74 PRO A O 1
ATOM 559 N N . GLY A 1 75 ? 24.587 -5.255 -30.411 1.00 49.59 75 GLY A N 1
ATOM 560 C CA . GLY A 1 75 ? 25.418 -4.866 -31.524 1.00 49.59 75 GLY A CA 1
ATOM 561 C C . GLY A 1 75 ? 26.691 -5.667 -31.376 1.00 49.59 75 GLY A C 1
ATOM 562 O O . GLY A 1 75 ? 27.444 -5.491 -30.419 1.00 49.59 75 GLY A O 1
ATOM 563 N N . SER A 1 76 ? 26.871 -6.605 -32.294 1.00 59.31 76 SER A N 1
ATOM 564 C CA . SER A 1 76 ? 28.097 -7.350 -32.505 1.00 59.31 76 SER A CA 1
ATOM 565 C C . SER A 1 76 ? 29.298 -6.407 -32.437 1.00 59.31 76 SER A C 1
ATOM 567 O O . SER A 1 76 ? 29.544 -5.637 -33.367 1.00 59.31 76 SER A O 1
ATOM 569 N N . TRP A 1 77 ? 30.078 -6.485 -31.360 1.00 60.41 77 TRP A N 1
ATOM 570 C CA . TRP A 1 77 ? 31.474 -6.086 -31.428 1.00 60.41 77 TRP A CA 1
ATOM 571 C C . TRP A 1 77 ? 32.152 -7.145 -32.307 1.00 60.41 77 TRP A C 1
ATOM 573 O O . TRP A 1 77 ? 32.569 -8.207 -31.861 1.00 60.41 77 TRP A O 1
ATOM 583 N N . ALA A 1 78 ? 32.153 -6.926 -33.616 1.00 55.25 78 ALA A N 1
ATOM 584 C CA . ALA A 1 78 ? 32.963 -7.726 -34.513 1.00 55.25 78 ALA A CA 1
ATOM 585 C C . ALA A 1 78 ? 34.424 -7.298 -34.308 1.00 55.25 78 ALA A C 1
ATOM 587 O O . ALA A 1 78 ? 34.877 -6.299 -34.853 1.00 55.25 78 ALA A O 1
ATOM 588 N N . SER A 1 79 ? 35.158 -8.029 -33.473 1.00 67.25 79 SER A N 1
ATOM 589 C CA . SER A 1 79 ? 36.567 -8.329 -33.770 1.00 67.25 79 SER A CA 1
ATOM 590 C C . SER A 1 79 ? 36.554 -9.626 -34.587 1.00 67.25 79 SER A C 1
ATOM 592 O O . SER A 1 79 ? 35.715 -10.471 -34.261 1.00 67.25 79 SER A O 1
ATOM 594 N N . PRO A 1 80 ? 37.409 -9.849 -35.609 1.00 63.44 80 PRO A N 1
ATOM 595 C CA . PRO A 1 80 ? 38.872 -9.732 -35.490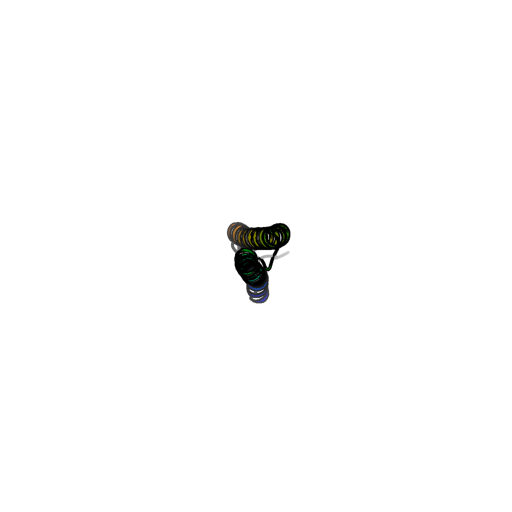 1.00 63.44 80 PRO A CA 1
ATOM 596 C C . PRO A 1 80 ? 39.617 -9.350 -36.805 1.00 63.44 80 PRO A C 1
ATOM 598 O O . PRO A 1 80 ? 38.985 -9.106 -37.827 1.00 63.44 80 PRO A O 1
ATOM 601 N N . THR A 1 81 ? 40.965 -9.418 -36.776 1.00 68.25 81 THR A N 1
ATOM 602 C CA . THR A 1 81 ? 41.867 -9.694 -37.935 1.00 68.25 81 THR A CA 1
ATOM 603 C C . THR A 1 81 ? 42.287 -8.445 -38.749 1.00 68.25 81 THR A C 1
ATOM 605 O O . THR A 1 81 ? 41.441 -7.690 -39.195 1.00 68.25 81 THR A O 1
ATOM 608 N N . SER A 1 82 ? 43.560 -8.065 -38.953 1.00 56.56 82 SER A N 1
ATOM 609 C CA . SER A 1 82 ? 44.835 -8.794 -39.072 1.00 56.56 82 SER A CA 1
ATOM 610 C C . SER A 1 82 ? 46.040 -7.932 -38.652 1.00 56.56 82 SER A C 1
ATOM 612 O O . SER A 1 82 ? 46.168 -6.791 -39.088 1.00 56.56 82 SER A O 1
ATOM 614 N N . ARG A 1 83 ? 47.007 -8.530 -37.942 1.00 64.06 83 ARG A N 1
ATOM 615 C CA . ARG A 1 83 ? 48.440 -8.283 -38.208 1.00 64.06 83 ARG A CA 1
ATOM 616 C C . ARG A 1 83 ? 48.829 -9.140 -39.416 1.00 64.06 83 ARG A C 1
ATOM 618 O O . ARG A 1 83 ? 48.380 -10.284 -39.487 1.00 64.06 83 ARG A O 1
ATOM 625 N N . PRO A 1 84 ? 49.664 -8.632 -40.329 1.00 56.28 84 PRO A N 1
ATOM 626 C CA . PRO A 1 84 ? 51.028 -9.167 -40.363 1.00 56.28 84 PRO A CA 1
ATOM 627 C C . PRO A 1 84 ? 52.115 -8.102 -40.614 1.00 56.28 84 PRO A C 1
ATOM 629 O O . PRO A 1 84 ? 51.865 -7.066 -41.219 1.00 56.28 84 PRO A O 1
ATOM 632 N N . ALA A 1 85 ? 53.318 -8.400 -40.109 1.00 48.50 85 ALA A N 1
ATOM 633 C CA . ALA A 1 85 ? 54.597 -7.741 -40.423 1.00 48.50 85 ALA A CA 1
ATOM 634 C C . ALA A 1 85 ? 55.020 -8.056 -41.889 1.00 48.50 85 ALA A C 1
ATOM 636 O O . ALA A 1 85 ? 54.308 -8.841 -42.528 1.00 48.50 85 ALA A O 1
ATOM 637 N N . PRO A 1 86 ? 56.117 -7.519 -42.466 1.00 61.06 86 PRO A N 1
ATOM 638 C CA . PRO A 1 86 ? 57.454 -7.333 -41.875 1.00 61.06 86 PRO A CA 1
ATOM 639 C C . PRO A 1 86 ? 57.804 -5.904 -41.441 1.00 61.06 86 PRO A C 1
ATOM 641 O O . PRO A 1 86 ? 57.374 -4.943 -42.115 1.00 61.06 86 PRO A O 1
#

Nearest PDB structures (foldseek):
  5c21-assembly1_A  TM=9.030E-01  e=6.268E-01  Escherichia coli
  5c22-assembly3_C  TM=6.534E-01  e=7.110E-01  Escherichia coli
  5c22-assembly4_D  TM=6.510E-01  e=7.110E-01  Escherichia coli
  5c21-assembly1_B  TM=6.451E-01  e=1.106E+00  Escherichia coli
  4k7r-assembly1_A  TM=7.366E-01  e=3.230E+00  Escherichia coli K-12

Sequence (86 aa):
MELKATEQDAGLAQAQASLVQAQRAYDRYKTLGQQGFASQAMIDQYEAGYLSAKANVAAAQARQGDRLIRAPSPGSWASPTSRPAP

Mean predicted aligned error: 11.58 Å